Protein AF-A0A442BQ98-F1 (afdb_monomer)

Mean predicted aligned error: 8.48 Å

Foldseek 3Di:
DPPDDPDDVVVVVVLQVQLVVLCVVLVHDSVVSSVQCVPVNDDPVSSNVVSVVVVVCVVVVVD

Secondary structure (DSSP, 8-state):
------SSHHHHHHHHHHHHHHHHHHT--HHHHHHHHHHHTT-HHHHHHHHHHHHHHHHHTT-

pLDDT: mean 79.29, std 15.07, range [40.09, 93.19]

Structure (mmCIF, N/CA/C/O backbone):
data_AF-A0A442BQ98-F1
#
_entry.id   AF-A0A442BQ98-F1
#
loop_
_atom_site.group_PDB
_atom_site.id
_atom_site.type_symbol
_atom_site.label_atom_id
_atom_site.label_alt_id
_atom_site.label_comp_id
_atom_site.label_asym_id
_atom_site.label_entity_id
_atom_site.label_seq_id
_atom_site.pdbx_PDB_ins_code
_atom_site.Cartn_x
_atom_site.Cartn_y
_atom_site.Cartn_z
_atom_site.occupancy
_atom_site.B_iso_or_equiv
_atom_site.auth_seq_id
_atom_site.auth_comp_id
_atom_site.auth_asym_id
_atom_site.auth_atom_id
_atom_site.pdbx_PDB_model_num
ATOM 1 N N . MET A 1 1 ? 22.522 5.861 -35.982 1.00 40.09 1 MET A N 1
ATOM 2 C CA . MET A 1 1 ? 21.499 5.048 -35.295 1.00 40.09 1 MET A CA 1
ATOM 3 C C . MET A 1 1 ? 21.322 5.649 -33.912 1.00 40.09 1 MET A C 1
ATOM 5 O O . MET A 1 1 ? 22.276 5.638 -33.149 1.00 40.09 1 MET A O 1
ATOM 9 N N . ASN A 1 2 ? 20.183 6.301 -33.651 1.00 46.09 2 ASN A N 1
ATOM 10 C CA . ASN A 1 2 ? 19.862 6.838 -32.325 1.00 46.09 2 ASN A CA 1
ATOM 11 C C . ASN A 1 2 ? 19.540 5.644 -31.419 1.00 46.09 2 ASN A C 1
ATOM 13 O O . ASN A 1 2 ? 18.453 5.082 -31.517 1.00 46.09 2 ASN A O 1
ATOM 17 N N . HIS A 1 3 ? 20.502 5.217 -30.603 1.00 47.69 3 HIS A N 1
ATOM 18 C CA . HIS A 1 3 ? 20.235 4.304 -29.498 1.00 47.69 3 HIS A CA 1
ATOM 19 C C . HIS A 1 3 ? 19.615 5.129 -28.371 1.00 47.69 3 HIS A C 1
ATOM 21 O O . HIS A 1 3 ? 20.323 5.711 -27.560 1.00 47.69 3 HIS A O 1
ATOM 27 N N . GLY A 1 4 ? 18.286 5.238 -28.381 1.00 52.00 4 GLY A N 1
ATOM 28 C CA . GLY A 1 4 ? 17.546 5.595 -27.179 1.00 52.00 4 GLY A CA 1
ATOM 29 C C . GLY A 1 4 ? 17.674 4.429 -26.212 1.00 52.00 4 GLY A C 1
ATOM 30 O O . GLY A 1 4 ? 17.223 3.333 -26.527 1.00 52.00 4 GLY A O 1
ATOM 31 N N . GLU A 1 5 ? 18.352 4.650 -25.095 1.00 52.62 5 GLU A N 1
ATOM 32 C CA . GLU A 1 5 ? 18.358 3.753 -23.945 1.00 52.62 5 GLU A CA 1
ATOM 33 C C . GLU A 1 5 ? 16.967 3.816 -23.287 1.00 52.62 5 GLU A C 1
ATOM 35 O O . GLU A 1 5 ? 16.604 4.876 -22.776 1.00 52.62 5 GLU A O 1
ATOM 40 N N . PRO A 1 6 ? 16.155 2.744 -23.274 1.00 56.19 6 PRO A N 1
ATOM 41 C CA . PRO A 1 6 ? 14.972 2.672 -22.433 1.00 56.19 6 PRO A CA 1
ATOM 42 C C . PRO A 1 6 ? 15.372 1.866 -21.1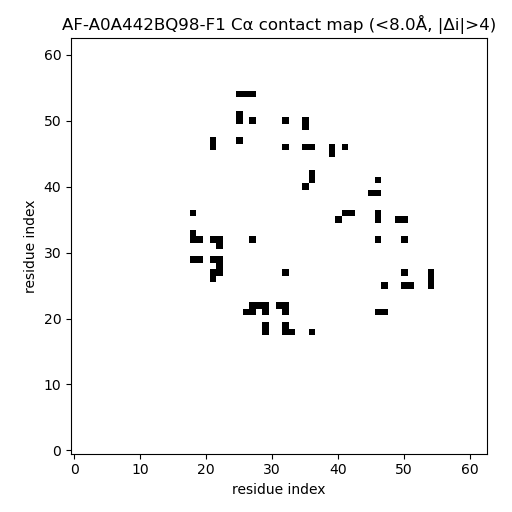99 1.00 56.19 6 PRO A C 1
ATOM 44 O O . PRO A 1 6 ? 15.331 0.639 -21.230 1.00 56.19 6 PRO A O 1
ATOM 47 N N . SER A 1 7 ? 15.900 2.497 -20.150 1.00 55.22 7 SER A N 1
ATOM 48 C CA . SER A 1 7 ? 16.377 1.691 -19.012 1.00 55.22 7 SER A CA 1
ATOM 49 C C . SER A 1 7 ? 16.180 2.300 -17.625 1.00 55.22 7 SER A C 1
ATOM 51 O O . SER A 1 7 ? 16.813 1.848 -16.674 1.00 55.22 7 SER A O 1
ATOM 53 N N . GLY A 1 8 ? 15.262 3.260 -17.486 1.00 51.56 8 GLY A N 1
ATOM 54 C CA . GLY A 1 8 ? 14.830 3.787 -16.181 1.00 51.56 8 GLY A CA 1
ATOM 55 C C . GLY A 1 8 ? 13.345 4.163 -16.140 1.00 51.56 8 GLY A C 1
ATOM 56 O O . GLY A 1 8 ? 12.633 3.765 -15.221 1.00 51.56 8 GLY A O 1
ATOM 57 N N . ASP A 1 9 ? 12.852 4.824 -17.192 1.00 53.31 9 ASP A N 1
ATOM 58 C CA . ASP A 1 9 ? 11.490 5.376 -17.238 1.00 53.31 9 ASP A CA 1
ATOM 59 C C . ASP A 1 9 ? 10.368 4.326 -17.240 1.00 53.31 9 ASP A C 1
ATOM 61 O O . ASP A 1 9 ? 9.343 4.530 -16.588 1.00 53.31 9 ASP A O 1
ATOM 65 N N . ASP A 1 10 ? 10.536 3.200 -17.942 1.00 58.25 10 ASP A N 1
ATOM 66 C CA . ASP A 1 10 ? 9.498 2.161 -18.015 1.00 58.25 10 ASP A CA 1
ATOM 67 C C . ASP A 1 10 ? 9.223 1.543 -16.641 1.00 58.25 10 ASP A C 1
ATOM 69 O O . ASP A 1 10 ? 8.072 1.316 -16.278 1.00 58.25 10 ASP A O 1
ATOM 73 N N . ASN A 1 11 ? 10.268 1.353 -15.832 1.00 60.53 11 ASN A N 1
ATOM 74 C CA . ASN A 1 11 ? 10.150 0.739 -14.513 1.00 60.53 11 ASN A CA 1
ATOM 75 C C . ASN A 1 11 ? 9.527 1.708 -13.490 1.00 60.53 11 ASN A C 1
ATOM 77 O O . ASN A 1 11 ? 8.732 1.299 -12.644 1.00 60.53 11 ASN A O 1
ATOM 81 N N . GLU A 1 12 ? 9.847 3.004 -13.581 1.00 65.06 12 GLU A N 1
ATOM 82 C CA . GLU A 1 12 ? 9.250 4.045 -12.733 1.00 65.06 12 GLU A CA 1
ATOM 83 C C . GLU A 1 12 ? 7.785 4.322 -13.096 1.00 65.06 12 GLU A C 1
ATOM 85 O O . GLU A 1 12 ? 6.942 4.440 -12.200 1.00 65.06 12 GLU A O 1
ATOM 90 N N . ARG A 1 13 ? 7.450 4.371 -14.392 1.00 65.94 13 ARG A N 1
ATOM 91 C CA . ARG A 1 13 ? 6.061 4.519 -14.859 1.00 65.94 13 ARG A CA 1
ATOM 92 C C . ARG A 1 13 ? 5.209 3.305 -14.523 1.00 65.94 13 ARG A C 1
ATOM 94 O O . ARG A 1 13 ? 4.111 3.475 -13.993 1.00 65.94 13 ARG A O 1
ATOM 101 N N . GLU A 1 14 ? 5.726 2.103 -14.758 1.00 69.19 14 GLU A N 1
ATOM 102 C CA . GLU A 1 14 ? 5.042 0.859 -14.408 1.00 69.19 14 GLU A CA 1
ATOM 103 C C . GLU A 1 14 ? 4.777 0.789 -12.895 1.00 69.19 14 GLU A C 1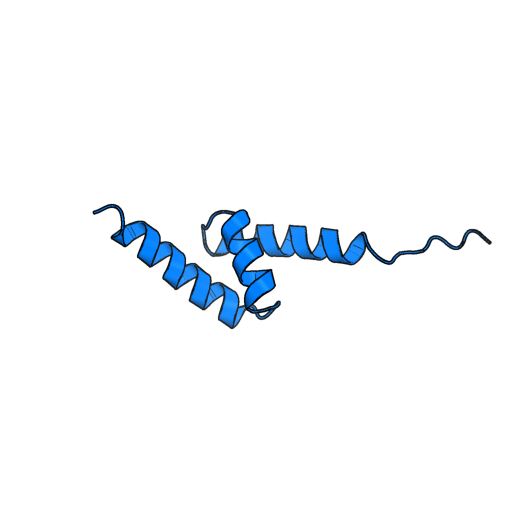
ATOM 105 O O . GLU A 1 14 ? 3.683 0.422 -12.457 1.00 69.19 14 GLU A O 1
ATOM 110 N N . ASN A 1 15 ? 5.738 1.227 -12.078 1.00 77.19 15 ASN A N 1
ATOM 111 C CA . ASN A 1 15 ? 5.555 1.338 -10.637 1.00 77.19 15 ASN A CA 1
ATOM 112 C C . ASN A 1 15 ? 4.487 2.386 -10.268 1.00 77.19 15 ASN A C 1
ATOM 114 O O . ASN A 1 15 ? 3.657 2.129 -9.399 1.00 77.19 15 ASN A O 1
ATOM 118 N N . ALA A 1 16 ? 4.440 3.538 -10.943 1.00 84.56 16 ALA A N 1
ATOM 119 C CA . ALA A 1 16 ? 3.440 4.574 -10.677 1.00 84.56 16 ALA A CA 1
ATOM 120 C C . ALA A 1 16 ? 2.001 4.115 -10.986 1.00 84.56 16 ALA A C 1
ATOM 122 O O . ALA A 1 16 ? 1.083 4.392 -10.206 1.00 84.56 16 ALA A O 1
ATOM 123 N N . GLU A 1 17 ? 1.790 3.387 -12.085 1.00 88.12 17 GLU A N 1
ATOM 124 C CA . GLU A 1 17 ? 0.477 2.826 -12.428 1.00 88.12 17 GLU A CA 1
ATOM 125 C C . GLU A 1 17 ? 0.037 1.761 -11.420 1.00 88.12 17 GLU A C 1
ATOM 127 O O . GLU A 1 17 ? -1.104 1.786 -10.957 1.00 88.12 17 GLU A O 1
ATOM 132 N N . ARG A 1 18 ? 0.956 0.888 -10.996 1.00 84.88 18 ARG A N 1
ATOM 133 C CA . ARG A 1 18 ? 0.693 -0.146 -9.981 1.00 84.88 18 ARG A CA 1
ATOM 134 C C . ARG A 1 18 ? 0.386 0.438 -8.608 1.00 84.88 18 ARG A C 1
ATOM 136 O O . ARG A 1 18 ? -0.545 -0.011 -7.942 1.00 84.88 18 ARG A O 1
ATOM 143 N N . VAL A 1 19 ? 1.125 1.469 -8.201 1.00 89.81 19 VAL A N 1
ATOM 144 C CA . VAL A 1 19 ? 0.853 2.221 -6.969 1.00 89.81 19 VAL A CA 1
ATOM 145 C C . VAL A 1 19 ? -0.551 2.812 -7.013 1.00 89.81 19 VAL A C 1
ATOM 147 O O . VAL A 1 19 ? -1.288 2.718 -6.031 1.00 89.81 19 VAL A O 1
ATOM 150 N N . ARG A 1 20 ? -0.936 3.407 -8.147 1.00 90.44 20 ARG A N 1
ATOM 151 C CA . ARG A 1 20 ? -2.261 4.000 -8.323 1.00 90.44 20 ARG A CA 1
ATOM 152 C C . ARG A 1 20 ? -3.370 2.944 -8.308 1.00 90.44 20 ARG A C 1
ATOM 154 O O . ARG A 1 20 ? -4.374 3.168 -7.635 1.00 90.44 20 ARG A O 1
ATOM 161 N N . ASP A 1 21 ? -3.186 1.817 -8.994 1.00 91.00 21 ASP A N 1
ATOM 162 C CA . ASP A 1 21 ? -4.137 0.697 -8.999 1.00 91.00 21 ASP A CA 1
ATOM 163 C C . ASP A 1 21 ? -4.358 0.142 -7.586 1.00 91.00 21 ASP A C 1
ATOM 165 O O . ASP A 1 21 ? -5.493 0.095 -7.109 1.00 91.00 21 ASP A O 1
ATOM 169 N N . LEU A 1 22 ? -3.278 -0.179 -6.867 1.00 89.00 22 LEU A N 1
ATOM 170 C CA . LEU A 1 22 ? -3.351 -0.694 -5.499 1.00 89.00 22 LEU A CA 1
ATOM 171 C C . LEU A 1 22 ? -3.995 0.317 -4.542 1.00 89.00 22 LEU A C 1
ATOM 173 O O . LEU A 1 22 ? -4.869 -0.051 -3.755 1.00 89.00 22 LEU A O 1
ATOM 177 N N . ALA A 1 23 ? -3.602 1.591 -4.617 1.00 91.44 23 ALA A N 1
ATOM 178 C CA . ALA A 1 23 ? -4.184 2.648 -3.793 1.00 91.44 23 ALA A CA 1
ATOM 179 C C . ALA A 1 23 ? -5.696 2.773 -4.018 1.00 91.44 23 ALA A C 1
ATOM 181 O O . ALA A 1 23 ? -6.460 2.871 -3.058 1.00 91.44 23 ALA A O 1
ATOM 182 N N . GLN A 1 24 ? -6.139 2.709 -5.277 1.00 90.31 24 GLN A N 1
ATOM 183 C CA . GLN A 1 24 ? -7.548 2.810 -5.636 1.00 90.31 24 GLN A CA 1
ATOM 184 C C . GLN A 1 24 ? -8.344 1.561 -5.233 1.00 90.31 24 GLN A C 1
ATOM 186 O O . GLN A 1 24 ? -9.423 1.693 -4.657 1.00 90.31 24 GLN A O 1
ATOM 191 N N . ARG A 1 25 ? -7.816 0.359 -5.487 1.00 89.00 25 ARG A N 1
ATOM 192 C CA . ARG A 1 25 ? -8.473 -0.917 -5.157 1.00 89.00 25 ARG A CA 1
ATOM 193 C C . ARG A 1 25 ? -8.596 -1.139 -3.657 1.00 89.00 25 ARG A C 1
ATOM 195 O O . ARG A 1 25 ? -9.663 -1.516 -3.179 1.00 89.00 25 ARG A O 1
ATOM 202 N N . ALA A 1 26 ? -7.527 -0.874 -2.910 1.00 87.25 26 ALA A N 1
ATOM 203 C CA . ALA A 1 26 ? -7.530 -1.033 -1.462 1.00 87.25 26 ALA A CA 1
ATOM 204 C C . ALA A 1 26 ? -8.099 0.189 -0.721 1.00 87.25 26 ALA A C 1
ATOM 206 O O . ALA A 1 26 ? -8.415 0.096 0.467 1.00 87.25 26 ALA A O 1
ATOM 207 N N . GLY A 1 27 ? -8.265 1.329 -1.400 1.00 89.38 27 GLY A N 1
ATOM 208 C CA . GLY A 1 27 ? -8.731 2.577 -0.797 1.00 89.38 27 GLY A CA 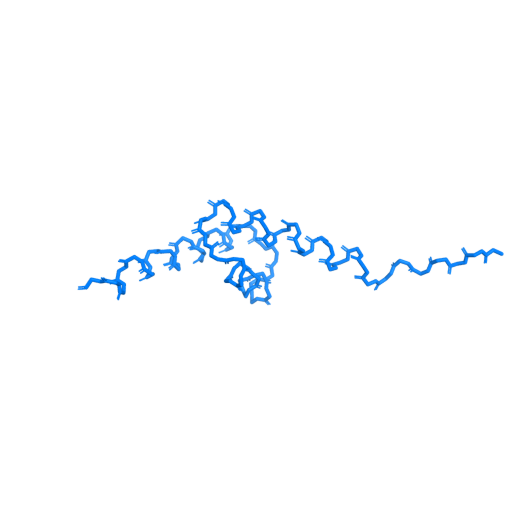1
ATOM 209 C C . GLY A 1 27 ? -7.753 3.133 0.242 1.00 89.38 27 GLY A C 1
ATOM 210 O O . GLY A 1 27 ? -8.186 3.615 1.287 1.00 89.38 27 GLY A O 1
ATOM 211 N N . ILE A 1 28 ? -6.448 3.020 -0.021 1.00 89.94 28 ILE A N 1
ATOM 212 C CA . ILE A 1 28 ? -5.365 3.519 0.840 1.00 89.94 28 ILE A CA 1
ATOM 213 C C . ILE A 1 28 ? -4.617 4.670 0.158 1.00 89.94 28 ILE A C 1
ATOM 215 O O . ILE A 1 28 ? -4.727 4.872 -1.049 1.00 89.94 28 ILE A O 1
ATOM 219 N N . ALA A 1 29 ? -3.820 5.425 0.916 1.00 90.31 29 ALA A N 1
ATOM 220 C CA . ALA A 1 29 ? -3.000 6.490 0.342 1.00 90.31 29 ALA A CA 1
ATOM 221 C C . ALA A 1 29 ? -1.913 5.933 -0.597 1.00 90.31 29 ALA A C 1
ATOM 223 O O . ALA A 1 29 ? -1.279 4.921 -0.293 1.00 90.31 29 ALA A O 1
ATOM 224 N N . SER A 1 30 ? -1.614 6.646 -1.688 1.00 88.94 30 SER A N 1
ATOM 225 C CA . SER A 1 30 ? -0.597 6.233 -2.670 1.00 88.94 30 SER A CA 1
ATOM 226 C C . SER A 1 30 ? 0.796 6.037 -2.063 1.00 88.94 30 SER A C 1
ATOM 228 O O . SER A 1 30 ? 1.522 5.139 -2.472 1.00 88.94 30 SER A O 1
ATOM 230 N N . GLY A 1 31 ? 1.162 6.819 -1.041 1.00 88.56 31 GLY A N 1
ATOM 231 C CA . GLY A 1 31 ? 2.426 6.624 -0.319 1.00 88.56 31 GLY A CA 1
ATOM 232 C C . GLY A 1 31 ? 2.495 5.287 0.430 1.00 88.56 31 GLY A C 1
ATOM 233 O O . GLY A 1 31 ? 3.552 4.665 0.488 1.00 88.56 31 GLY A O 1
ATOM 234 N N . LEU A 1 32 ? 1.359 4.806 0.944 1.00 89.75 32 LEU A N 1
ATOM 235 C CA . LEU A 1 32 ? 1.264 3.501 1.600 1.00 89.75 32 LEU A CA 1
ATOM 236 C C . LEU A 1 32 ? 1.297 2.368 0.572 1.00 89.75 32 LEU A C 1
ATOM 238 O O . LEU A 1 32 ? 2.000 1.386 0.778 1.00 89.75 32 LEU A O 1
ATOM 242 N N . ALA A 1 33 ? 0.609 2.530 -0.561 1.00 90.94 33 ALA A N 1
ATOM 243 C CA . AL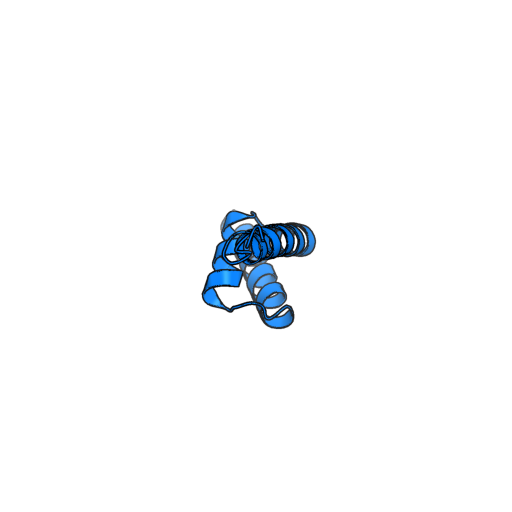A A 1 33 ? 0.680 1.580 -1.669 1.00 90.94 33 ALA A CA 1
ATOM 244 C C . ALA A 1 33 ? 2.119 1.428 -2.205 1.00 90.94 33 ALA A C 1
ATOM 246 O O . ALA A 1 33 ? 2.585 0.306 -2.387 1.00 90.94 33 ALA A O 1
ATOM 247 N N . LEU A 1 34 ? 2.858 2.534 -2.361 1.00 90.81 34 LEU A N 1
ATOM 248 C CA . LEU A 1 34 ? 4.277 2.501 -2.731 1.00 90.81 34 LEU A CA 1
ATOM 249 C C . LEU A 1 34 ? 5.130 1.776 -1.686 1.00 90.81 34 LEU A C 1
ATOM 251 O O . LEU A 1 34 ? 5.937 0.924 -2.044 1.00 90.81 34 LEU A O 1
ATOM 255 N N . ALA A 1 35 ? 4.938 2.067 -0.397 1.00 90.44 35 ALA A N 1
ATOM 256 C CA . ALA A 1 35 ? 5.671 1.385 0.668 1.00 90.44 35 ALA A CA 1
ATOM 257 C C . ALA A 1 35 ? 5.412 -0.132 0.676 1.00 90.44 35 ALA A C 1
ATOM 259 O O . ALA A 1 35 ? 6.334 -0.911 0.915 1.00 90.44 35 ALA A O 1
ATOM 260 N N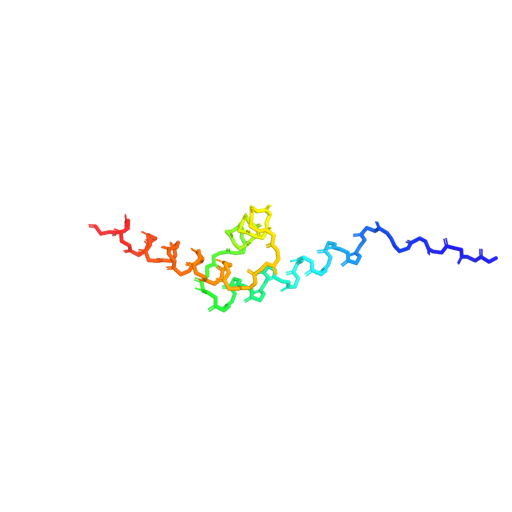 . LEU A 1 36 ? 4.178 -0.557 0.385 1.00 90.44 36 LEU A N 1
ATOM 261 C CA . LEU A 1 36 ? 3.826 -1.971 0.265 1.00 90.44 36 LEU A CA 1
ATOM 262 C C . LEU A 1 36 ? 4.521 -2.626 -0.935 1.00 90.44 36 LEU A C 1
ATOM 264 O O . LEU A 1 36 ? 5.118 -3.684 -0.759 1.00 90.44 36 LEU A O 1
ATOM 268 N N . ILE A 1 37 ? 4.510 -1.981 -2.105 1.00 89.38 37 ILE A N 1
ATOM 269 C CA . ILE A 1 37 ? 5.175 -2.488 -3.318 1.00 89.38 37 ILE A CA 1
ATOM 270 C C . ILE A 1 37 ? 6.692 -2.593 -3.117 1.00 89.38 37 ILE A C 1
ATOM 272 O O . ILE A 1 37 ? 7.304 -3.593 -3.478 1.00 89.38 37 ILE A O 1
ATOM 276 N N . LEU A 1 38 ? 7.314 -1.611 -2.460 1.00 87.69 38 LEU A N 1
ATOM 277 C CA . LEU A 1 38 ? 8.748 -1.657 -2.155 1.00 87.69 38 LEU A CA 1
ATOM 278 C C . LEU A 1 38 ? 9.106 -2.742 -1.129 1.00 87.69 38 LEU A C 1
ATOM 280 O O . LEU A 1 38 ? 10.193 -3.312 -1.188 1.00 87.69 38 LEU A O 1
ATOM 284 N N . LYS A 1 39 ? 8.213 -3.023 -0.173 1.00 88.75 39 LYS A N 1
ATOM 285 C CA . LYS A 1 39 ? 8.467 -3.967 0.925 1.00 88.75 39 LYS A CA 1
ATOM 286 C C . LYS A 1 39 ? 8.181 -5.419 0.552 1.00 88.75 39 LYS A C 1
ATOM 288 O O . LYS A 1 39 ? 8.927 -6.308 0.954 1.00 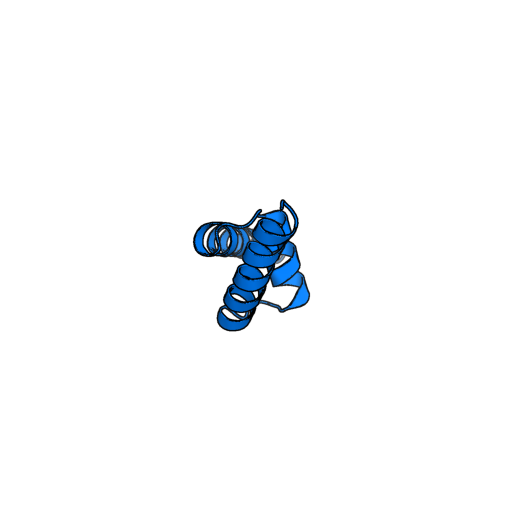88.75 39 LYS A O 1
ATOM 293 N N . TYR A 1 40 ? 7.078 -5.657 -0.147 1.00 88.56 40 TYR A N 1
ATOM 294 C CA . TYR A 1 40 ? 6.581 -6.994 -0.474 1.00 88.56 40 TYR A CA 1
ATOM 295 C C . TYR A 1 40 ? 6.783 -7.355 -1.945 1.00 88.56 40 TYR A C 1
ATOM 297 O O . TYR A 1 40 ? 6.449 -8.463 -2.353 1.00 88.56 40 TYR A O 1
ATOM 305 N N . GLY A 1 41 ? 7.346 -6.441 -2.734 1.00 85.06 41 GLY A N 1
ATOM 306 C CA . GLY A 1 41 ? 7.448 -6.603 -4.169 1.00 85.06 41 GLY A CA 1
ATOM 307 C C . GLY A 1 41 ? 6.084 -6.455 -4.830 1.00 85.06 41 GLY A C 1
ATOM 308 O O . GLY A 1 41 ? 5.190 -5.758 -4.353 1.00 85.06 41 GLY A O 1
ATOM 309 N N . ASN A 1 42 ? 5.933 -7.125 -5.962 1.00 82.12 42 ASN A N 1
ATOM 310 C CA . ASN A 1 42 ? 4.843 -6.875 -6.891 1.00 82.12 42 ASN A CA 1
ATOM 311 C C . ASN A 1 42 ? 3.751 -7.959 -6.848 1.00 82.12 42 ASN A C 1
ATOM 313 O O . ASN A 1 42 ? 3.036 -8.153 -7.830 1.00 82.12 42 ASN A O 1
ATOM 317 N N . ASP A 1 43 ? 3.646 -8.669 -5.721 1.00 87.62 43 ASP A N 1
ATOM 318 C CA . ASP A 1 43 ? 2.693 -9.756 -5.497 1.00 87.62 43 ASP A CA 1
ATOM 319 C C . ASP A 1 43 ? 1.300 -9.216 -5.130 1.00 87.62 43 ASP A C 1
ATOM 321 O O . ASP A 1 43 ? 1.098 -8.746 -4.005 1.00 87.62 43 ASP A O 1
ATOM 325 N N . PRO A 1 44 ? 0.302 -9.301 -6.029 1.00 83.44 44 PRO A N 1
ATOM 326 C CA . PRO A 1 44 ? -1.000 -8.676 -5.811 1.00 83.44 44 PRO A CA 1
ATOM 327 C C . PRO A 1 44 ? -1.727 -9.239 -4.582 1.00 83.44 44 PRO A C 1
ATOM 329 O O . PRO A 1 44 ? -2.294 -8.472 -3.812 1.00 83.44 44 PRO A O 1
ATOM 332 N N . GLU A 1 45 ? -1.654 -10.549 -4.328 1.00 89.38 45 GLU A N 1
ATOM 333 C CA . GLU A 1 45 ? -2.313 -11.169 -3.167 1.00 89.38 45 GLU A CA 1
ATOM 334 C C . GLU A 1 45 ? -1.743 -10.680 -1.827 1.00 89.38 45 GLU A C 1
ATOM 336 O O . GLU A 1 45 ? -2.485 -10.464 -0.862 1.00 89.38 45 GLU A O 1
ATOM 341 N N . VAL A 1 46 ? -0.422 -10.485 -1.760 1.00 91.25 46 VAL A N 1
ATOM 342 C CA . VAL A 1 46 ? 0.246 -9.968 -0.559 1.00 91.25 46 VAL A CA 1
ATOM 343 C C . VAL A 1 46 ? -0.105 -8.496 -0.370 1.00 91.25 46 VAL A C 1
ATOM 345 O O . VAL A 1 46 ? -0.472 -8.092 0.735 1.00 91.25 46 VAL A O 1
ATOM 348 N N . LEU A 1 47 ? -0.059 -7.713 -1.449 1.00 90.81 47 LEU A N 1
ATOM 349 C CA . LEU A 1 47 ? -0.378 -6.290 -1.432 1.00 90.81 47 LEU A CA 1
ATOM 350 C C . LEU A 1 47 ? -1.828 -6.029 -1.008 1.00 90.81 47 LEU A C 1
ATOM 352 O O . LEU A 1 47 ? -2.044 -5.217 -0.111 1.00 90.81 47 LEU A O 1
ATOM 356 N N . ASP A 1 48 ? -2.810 -6.746 -1.562 1.00 89.50 48 ASP A N 1
ATOM 357 C CA . ASP A 1 48 ? -4.223 -6.625 -1.174 1.00 89.50 48 A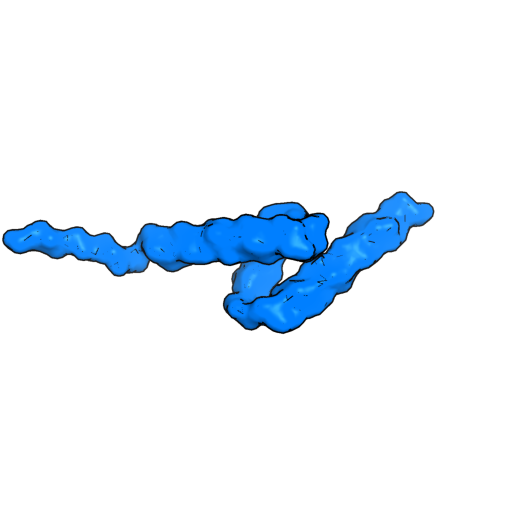SP A CA 1
ATOM 358 C C . ASP A 1 48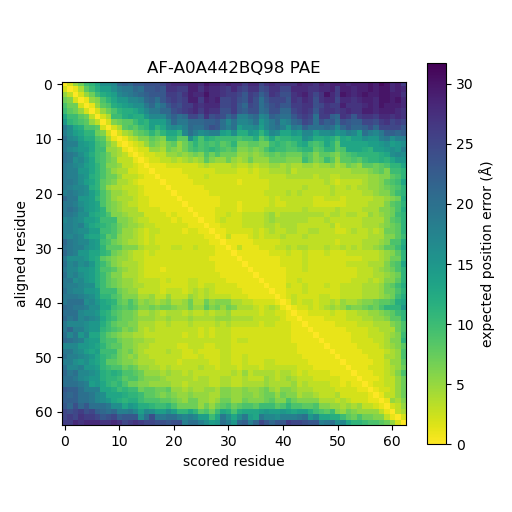 ? -4.443 -6.993 0.300 1.00 89.50 48 ASP A C 1
ATOM 360 O O . ASP A 1 48 ? -5.135 -6.282 1.035 1.00 89.50 48 ASP A O 1
ATOM 364 N N . ARG A 1 49 ? -3.827 -8.085 0.773 1.00 92.81 49 ARG A N 1
ATOM 365 C CA . ARG A 1 49 ? -3.961 -8.525 2.169 1.00 92.81 49 ARG A CA 1
ATOM 366 C C . ARG A 1 49 ? -3.383 -7.504 3.143 1.00 92.81 49 ARG A C 1
ATOM 368 O O . ARG A 1 49 ? -4.008 -7.211 4.164 1.00 92.81 49 ARG A O 1
ATOM 375 N N . GLU A 1 50 ? -2.190 -6.995 2.861 1.00 93.19 50 GLU A N 1
ATOM 376 C CA . GLU A 1 50 ? -1.514 -6.028 3.725 1.00 93.19 50 GLU A CA 1
ATOM 377 C C . GLU A 1 50 ? -2.201 -4.663 3.665 1.00 93.19 50 GLU A C 1
ATOM 379 O O . GLU A 1 50 ? -2.425 -4.052 4.709 1.00 93.19 50 GLU A O 1
ATOM 384 N N . ALA A 1 51 ? -2.642 -4.225 2.485 1.00 90.12 51 ALA A N 1
ATOM 385 C CA . ALA A 1 51 ? -3.416 -3.000 2.334 1.00 90.12 51 ALA A CA 1
ATOM 386 C C . ALA A 1 51 ? -4.757 -3.073 3.086 1.00 90.12 51 ALA A C 1
ATOM 388 O O . ALA A 1 51 ? -5.134 -2.118 3.766 1.00 90.12 51 ALA A O 1
ATOM 389 N N . ALA A 1 52 ? -5.446 -4.220 3.057 1.00 90.69 52 ALA A N 1
ATOM 390 C CA . ALA A 1 52 ? -6.674 -4.430 3.823 1.00 90.69 52 ALA A CA 1
ATOM 391 C C . ALA A 1 52 ? -6.440 -4.397 5.343 1.00 90.69 52 ALA A C 1
ATOM 393 O O . ALA A 1 52 ? -7.262 -3.848 6.081 1.00 90.69 52 ALA A O 1
ATOM 394 N N . LYS A 1 53 ? -5.323 -4.957 5.831 1.00 89.56 53 LYS A N 1
ATOM 395 C CA . LYS A 1 53 ? -4.931 -4.835 7.246 1.00 89.56 53 LYS A CA 1
ATOM 396 C C . LYS A 1 53 ? -4.658 -3.383 7.615 1.00 89.56 53 LYS A C 1
ATOM 398 O O . LYS A 1 53 ? -5.145 -2.926 8.639 1.00 89.56 53 LYS A O 1
ATOM 403 N N . LEU A 1 54 ? -3.924 -2.671 6.764 1.00 86.44 54 LEU A N 1
ATOM 404 C CA . LEU A 1 54 ? -3.548 -1.281 6.981 1.00 86.44 54 LEU A CA 1
ATOM 405 C C . LEU A 1 54 ? -4.772 -0.359 7.034 1.00 86.44 54 LEU A C 1
ATOM 407 O O . LEU A 1 54 ? -4.865 0.499 7.905 1.00 86.44 54 LEU A O 1
ATOM 411 N N . LYS A 1 55 ? -5.742 -0.573 6.138 1.00 85.38 55 LYS A N 1
ATOM 412 C CA . LYS A 1 55 ? -7.018 0.147 6.151 1.00 85.38 55 LYS A CA 1
ATOM 413 C C . LYS A 1 55 ? -7.771 -0.077 7.462 1.00 85.38 55 LYS A C 1
ATOM 415 O O . LYS A 1 55 ? -8.189 0.886 8.092 1.00 85.38 55 LYS A O 1
ATOM 420 N N . ARG A 1 56 ? -7.888 -1.336 7.899 1.00 86.56 56 ARG A N 1
ATOM 421 C CA . ARG A 1 56 ? -8.543 -1.675 9.170 1.00 86.56 56 ARG A CA 1
ATOM 422 C C . ARG A 1 56 ? -7.833 -1.058 10.367 1.00 86.56 56 ARG A C 1
ATOM 424 O O . ARG A 1 56 ? -8.505 -0.597 11.277 1.00 86.56 56 ARG A O 1
ATOM 431 N N . ASP A 1 57 ? -6.504 -1.062 10.373 1.00 84.19 57 ASP A N 1
ATOM 432 C CA . ASP A 1 57 ? -5.708 -0.450 11.437 1.00 84.19 57 ASP A CA 1
ATOM 433 C C . ASP A 1 57 ? -5.948 1.064 11.504 1.00 84.19 57 ASP A C 1
ATOM 435 O O . ASP A 1 57 ? -6.250 1.588 12.571 1.00 84.19 57 ASP A O 1
ATOM 439 N N . ALA A 1 58 ? -5.964 1.743 10.352 1.00 80.44 58 ALA A N 1
ATOM 440 C CA . ALA A 1 58 ? -6.289 3.165 10.263 1.00 80.44 58 ALA A CA 1
ATOM 441 C C . ALA A 1 58 ? -7.723 3.485 10.730 1.00 80.44 58 ALA A C 1
ATOM 443 O O . ALA A 1 58 ? -7.939 4.495 11.398 1.00 80.44 58 ALA A O 1
ATOM 444 N N . GLU A 1 59 ? -8.700 2.626 10.422 1.00 80.94 59 GLU A N 1
ATOM 445 C CA . GLU A 1 59 ? -10.077 2.759 10.920 1.00 80.94 59 GLU A CA 1
ATOM 446 C C . GLU A 1 59 ? -10.184 2.515 12.436 1.00 80.94 59 GLU A C 1
ATOM 448 O O . GLU A 1 59 ? -11.036 3.107 13.096 1.00 80.94 59 GLU A O 1
ATOM 453 N N . ASN A 1 60 ? -9.327 1.660 13.002 1.00 77.44 60 ASN A N 1
ATOM 454 C CA . ASN A 1 60 ? -9.365 1.284 14.418 1.00 77.44 60 ASN A CA 1
ATOM 455 C C . ASN A 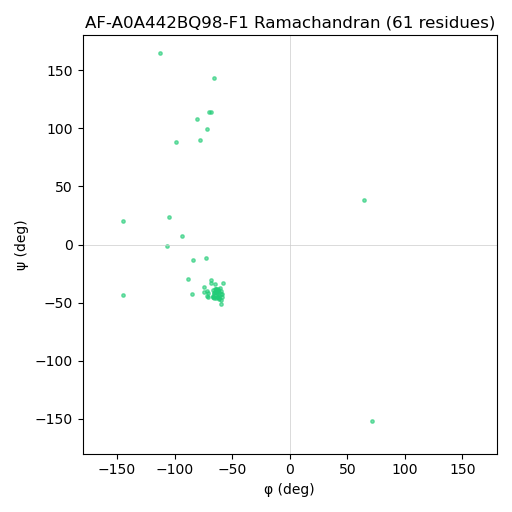1 60 ? -8.543 2.234 15.309 1.00 77.44 60 ASN A C 1
ATOM 457 O O . ASN A 1 60 ? -8.903 2.458 16.457 1.00 77.44 60 ASN A O 1
ATOM 461 N N . ALA A 1 61 ? -7.475 2.836 14.780 1.00 68.00 61 ALA A N 1
ATOM 462 C CA . ALA A 1 61 ? -6.636 3.811 15.482 1.00 68.00 61 ALA A CA 1
ATOM 463 C C . ALA A 1 61 ? -7.308 5.188 15.669 1.00 68.00 61 ALA A C 1
ATOM 465 O O . ALA A 1 61 ? -6.801 6.028 16.410 1.00 68.00 61 ALA A O 1
ATOM 466 N N . GLY A 1 62 ? -8.434 5.435 14.991 1.00 58.94 62 GLY A N 1
ATOM 467 C CA . GLY A 1 62 ? -9.206 6.676 15.079 1.00 58.94 62 GLY A CA 1
ATOM 468 C C . GLY A 1 62 ? -10.350 6.670 16.102 1.00 58.94 62 GLY A C 1
ATOM 469 O O . GLY A 1 62 ? -11.143 7.613 16.092 1.00 58.94 62 GLY A O 1
ATOM 470 N N . ARG A 1 63 ? -10.479 5.630 16.939 1.00 51.06 63 ARG A N 1
ATOM 471 C CA . ARG A 1 63 ? -11.551 5.477 17.937 1.00 51.06 63 ARG A CA 1
ATOM 472 C C . ARG A 1 63 ? -11.005 5.436 19.358 1.00 51.06 63 ARG A C 1
ATOM 474 O O . ARG A 1 63 ? -11.705 5.982 20.239 1.00 51.06 63 ARG A O 1
#

Nearest PDB structures (foldseek):
  1oai-assembly1_A  TM=7.616E-01  e=1.966E+00  Homo sapiens
  6q01-assembly2_D  TM=8.544E-01  e=4.186E+00  Homo sapiens
  6q00-assembly1_B  TM=8.597E-01  e=4.458E+00  Homo sapiens
  1v92-assembly1_A  TM=8.026E-01  e=3.691E+00  Rattus norvegicus
  2dzl-assembly1_A  TM=6.265E-01  e=3.465E+00  Homo sapiens

Solvent-accessible surface area (backbone atoms only — not comparable to full-atom values): 3747 Å² total; per-residue (Å²): 132,89,79,78,83,88,82,58,64,68,63,54,51,53,48,52,52,50,19,50,51,47,11,62,75,54,70,48,57,51,72,56,31,42,53,42,38,74,72,68,44,90,45,63,73,59,47,52,54,52,39,50,50,50,49,52,48,60,63,58,77,74,113

Radius of gyration: 14.98 Å; Cα contacts (8 Å, |Δi|>4): 37; chains: 1; bounding box: 33×18×53 Å

Sequence (63 aa):
MNHGEPSGDDNERENAERVRDLAQRAGIASGLALALILKYGNDPEVLDREAAKLKRDAENAGR